Protein AF-A0A1H9UM90-F1 (afdb_monomer_lite)

InterPro domains:
  IPR012349 FMN-binding split barrel [G3DSA:2.30.110.10] (1-60)

Secondary structure (DSSP, 8-state):
--HHHHHHHHS--EEEEEEE-TTS-EEEEEEEEEEETTEEEE-SSPPPTT-----EEE---

Radius of gyration: 12.67 Å; chains: 1; bounding box: 31×20×31 Å

pLDDT: mean 77.4, std 13.11, range [46.31, 90.81]

Sequence (61 aa):
MNAELREVLDGTPIAHLATLLPDGAPHSVPLWIGTHGDHIKYIGAPYGRDEERVVALIAVA

Foldseek 3Di:
DDPVVQVVQQVFDKWWWWWAFPVRDIDIDIFTWHDDPPDIDTDDDDDDPVGDTDTDTDDDD

Organism: NCBI:txid65499

Structure (mmCIF, N/CA/C/O backbone):
data_AF-A0A1H9UM90-F1
#
_entry.id   AF-A0A1H9UM90-F1
#
loop_
_atom_site.group_PDB
_atom_site.id
_atom_site.type_symbol
_atom_site.label_atom_id
_atom_site.label_alt_id
_atom_site.label_comp_id
_atom_site.label_asym_id
_atom_site.label_entity_id
_atom_site.label_seq_id
_atom_site.pdbx_PDB_ins_code
_atom_site.Cartn_x
_atom_site.Cartn_y
_atom_site.Cartn_z
_atom_site.occupancy
_atom_site.B_iso_or_equiv
_atom_site.auth_seq_id
_atom_site.auth_comp_id
_atom_site.auth_asym_id
_atom_site.auth_atom_id
_atom_site.pdbx_PDB_model_num
ATOM 1 N N . MET A 1 1 ? -14.545 -6.691 3.490 1.00 76.69 1 MET A N 1
ATOM 2 C CA . MET A 1 1 ? -13.714 -6.146 4.591 1.00 76.69 1 MET A CA 1
ATOM 3 C C . MET A 1 1 ? -14.425 -6.406 5.914 1.00 76.69 1 MET A C 1
ATOM 5 O O . MET A 1 1 ?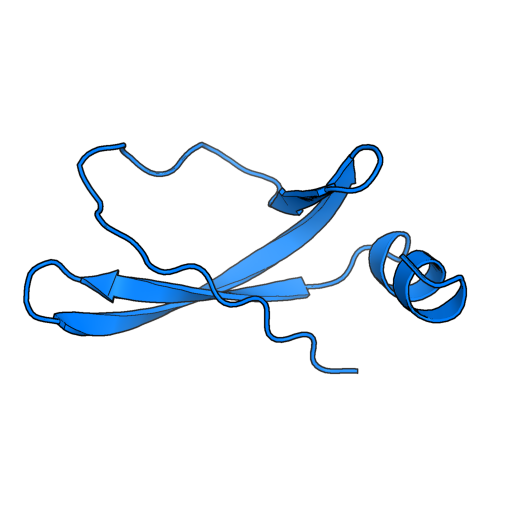 -15.640 -6.252 5.916 1.00 76.69 1 MET A O 1
ATOM 9 N N . ASN A 1 2 ? -13.750 -6.795 7.004 1.00 89.94 2 ASN A N 1
ATOM 10 C CA . ASN A 1 2 ? -14.392 -6.760 8.331 1.00 89.94 2 ASN A CA 1
ATOM 11 C C . ASN A 1 2 ? -14.383 -5.318 8.893 1.00 89.94 2 ASN A C 1
ATOM 13 O O . ASN A 1 2 ? -13.733 -4.438 8.324 1.00 89.94 2 ASN A O 1
ATOM 17 N N . ALA A 1 3 ? -15.131 -5.073 9.973 1.0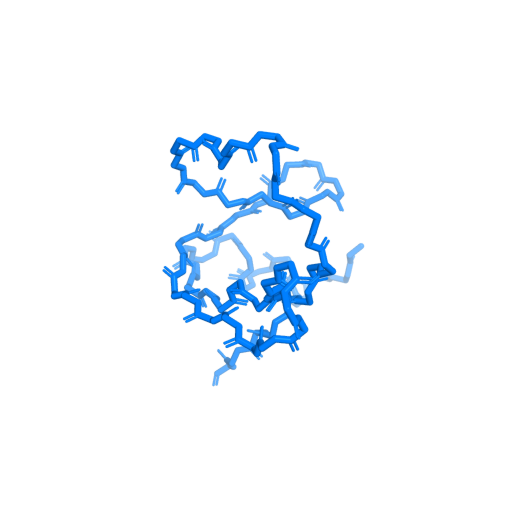0 90.81 3 ALA A N 1
ATOM 18 C CA . ALA A 1 3 ? -15.293 -3.733 10.542 1.00 90.81 3 ALA A CA 1
ATOM 19 C C . ALA A 1 3 ? -13.990 -3.169 11.133 1.00 90.81 3 ALA A C 1
ATOM 21 O O . ALA A 1 3 ? -13.653 -2.024 10.856 1.00 90.81 3 ALA A O 1
ATOM 22 N N . GLU A 1 4 ? -13.228 -3.988 11.863 1.00 89.69 4 GLU A N 1
ATOM 23 C CA . GLU A 1 4 ? -11.960 -3.570 12.479 1.00 89.69 4 GLU A CA 1
ATOM 24 C C . GLU A 1 4 ? -10.943 -3.097 11.435 1.00 89.69 4 GLU A C 1
ATOM 26 O O . GLU A 1 4 ? -10.349 -2.030 11.560 1.00 89.69 4 GLU A O 1
ATOM 31 N N . LEU A 1 5 ? -10.774 -3.852 10.346 1.00 86.12 5 LEU A N 1
ATOM 32 C CA . LEU A 1 5 ? -9.826 -3.477 9.302 1.00 86.12 5 LEU A CA 1
ATOM 33 C C . LEU A 1 5 ? -10.299 -2.242 8.528 1.00 86.12 5 LEU A C 1
ATOM 35 O O . LEU A 1 5 ? -9.484 -1.477 8.021 1.00 86.12 5 LEU A O 1
ATOM 39 N N . ARG A 1 6 ? -11.615 -2.022 8.451 1.00 89.19 6 ARG A N 1
ATOM 40 C CA . ARG A 1 6 ? -12.168 -0.805 7.858 1.00 89.19 6 ARG A CA 1
ATOM 41 C C . ARG A 1 6 ? -11.870 0.428 8.709 1.00 89.19 6 ARG A C 1
ATOM 43 O O . ARG A 1 6 ? -11.453 1.436 8.152 1.00 89.19 6 ARG A O 1
ATOM 50 N N . GLU A 1 7 ? -12.012 0.324 10.026 1.00 89.88 7 GLU A N 1
ATOM 51 C CA . GLU A 1 7 ? -11.684 1.407 10.957 1.00 89.88 7 GLU A CA 1
ATOM 52 C C . GLU A 1 7 ? -10.221 1.853 10.815 1.00 89.88 7 GLU A C 1
ATOM 54 O O . GLU A 1 7 ? -9.948 3.043 10.669 1.00 89.88 7 GLU A O 1
ATOM 59 N N . VAL A 1 8 ? -9.285 0.900 10.738 1.00 87.69 8 VAL A N 1
ATOM 60 C CA . VAL A 1 8 ? -7.860 1.196 10.506 1.00 87.69 8 VAL A CA 1
ATOM 61 C C . VAL A 1 8 ? -7.640 1.905 9.166 1.00 87.69 8 VAL A C 1
ATOM 63 O O . VAL A 1 8 ? -6.899 2.885 9.094 1.00 87.69 8 VAL A O 1
ATOM 66 N N . LEU A 1 9 ? -8.278 1.428 8.093 1.00 87.12 9 LEU A N 1
ATOM 67 C CA . LEU A 1 9 ? -8.086 1.980 6.749 1.00 87.12 9 LEU A CA 1
ATOM 68 C C . LEU A 1 9 ? -8.701 3.372 6.552 1.00 87.12 9 LEU A C 1
ATOM 70 O O . LEU A 1 9 ? -8.231 4.118 5.691 1.00 87.12 9 LEU A O 1
ATOM 74 N N . ASP A 1 10 ? -9.709 3.732 7.344 1.00 87.06 10 ASP A N 1
ATOM 75 C CA . ASP A 1 10 ? -10.327 5.061 7.325 1.00 87.06 10 ASP A CA 1
ATOM 76 C C . ASP A 1 10 ? -9.551 6.074 8.212 1.00 87.06 10 ASP A C 1
ATOM 78 O O . ASP A 1 10 ? -9.744 7.284 8.092 1.00 87.06 10 ASP A O 1
ATOM 82 N N . GLY A 1 11 ? -8.600 5.610 9.038 1.00 85.31 11 GLY A N 1
ATOM 83 C CA . GLY A 1 11 ? -7.772 6.407 9.960 1.00 85.31 11 GLY A CA 1
ATOM 84 C C . GLY A 1 11 ? -6.540 7.102 9.358 1.00 85.31 11 GLY A C 1
ATOM 85 O O . GLY A 1 11 ? -5.674 7.551 10.102 1.00 85.31 11 GLY A O 1
ATOM 86 N N . THR A 1 12 ? -6.445 7.216 8.029 1.00 83.69 12 THR A N 1
ATOM 87 C CA . THR A 1 12 ? -5.255 7.719 7.301 1.00 83.69 12 THR A CA 1
ATOM 88 C C . THR A 1 12 ? -3.985 6.901 7.592 1.00 83.69 12 THR A C 1
ATOM 90 O O . THR A 1 12 ? -3.029 7.420 8.161 1.00 83.69 12 THR A O 1
ATOM 93 N N . PRO A 1 13 ? -3.935 5.607 7.240 1.00 85.25 13 PRO A N 1
ATOM 94 C CA . PRO A 1 13 ? -2.751 4.791 7.490 1.00 85.25 13 PRO A CA 1
ATOM 95 C C . PRO A 1 13 ? -1.656 4.963 6.424 1.00 85.25 13 PRO A C 1
ATOM 97 O O . PRO A 1 13 ? -1.905 5.310 5.263 1.00 85.25 13 PRO A O 1
ATOM 100 N N . ILE A 1 14 ? -0.430 4.621 6.824 1.00 84.06 14 ILE A N 1
ATOM 101 C CA . ILE A 1 14 ? 0.708 4.390 5.928 1.00 84.06 14 ILE A CA 1
ATOM 102 C C . ILE A 1 14 ? 0.892 2.879 5.773 1.00 84.06 14 ILE A C 1
ATOM 104 O O . ILE A 1 14 ? 0.815 2.138 6.752 1.00 84.06 14 ILE A O 1
ATOM 108 N N . ALA A 1 15 ? 1.186 2.418 4.560 1.00 84.06 15 ALA A N 1
ATOM 109 C CA . ALA A 1 15 ? 1.590 1.039 4.303 1.00 84.06 15 ALA A CA 1
ATOM 110 C C . ALA A 1 15 ? 2.766 0.967 3.326 1.00 84.06 15 ALA A C 1
ATOM 112 O O . ALA A 1 15 ? 3.051 1.923 2.606 1.00 84.06 15 ALA A O 1
ATOM 113 N N . HIS A 1 16 ? 3.443 -0.180 3.289 1.00 81.50 16 HIS A N 1
ATOM 114 C CA . HIS A 1 16 ? 4.500 -0.430 2.312 1.00 81.50 16 HIS A CA 1
ATOM 115 C C . HIS A 1 16 ? 3.924 -1.063 1.046 1.00 81.50 16 HIS A C 1
ATOM 117 O O . HIS A 1 16 ? 3.265 -2.102 1.109 1.00 81.50 16 HIS A O 1
ATOM 123 N N . LEU A 1 17 ? 4.210 -0.450 -0.101 1.00 81.69 17 LEU A N 1
ATOM 124 C CA . LEU A 1 17 ? 4.026 -1.051 -1.413 1.00 81.69 17 LEU A CA 1
ATOM 125 C C . LEU A 1 17 ? 5.296 -1.826 -1.760 1.00 81.69 17 LEU A C 1
ATOM 127 O O . LEU A 1 17 ? 6.305 -1.233 -2.140 1.00 81.69 17 LEU A O 1
ATOM 131 N N . ALA A 1 18 ? 5.237 -3.146 -1.606 1.00 84.12 18 ALA A N 1
ATOM 132 C CA . ALA A 1 18 ? 6.299 -4.049 -2.025 1.00 84.12 18 ALA A CA 1
ATOM 133 C C . ALA A 1 18 ? 6.030 -4.545 -3.445 1.00 84.12 18 ALA A C 1
ATOM 135 O O . ALA A 1 18 ? 4.900 -4.903 -3.771 1.00 84.12 18 ALA A O 1
ATOM 136 N N . THR A 1 19 ? 7.069 -4.544 -4.274 1.00 79.75 19 THR A N 1
ATOM 137 C CA 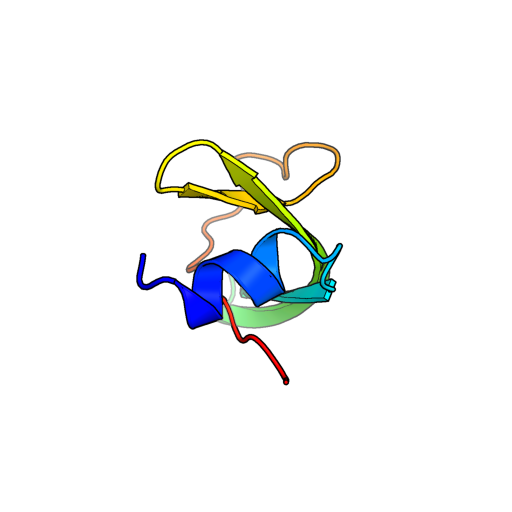. THR A 1 19 ? 7.031 -4.896 -5.692 1.00 79.75 19 THR A CA 1
ATOM 138 C C . THR A 1 19 ? 8.344 -5.568 -6.110 1.00 79.75 19 THR A C 1
ATOM 140 O O . THR A 1 19 ? 9.332 -5.494 -5.377 1.00 79.75 19 THR A O 1
ATOM 143 N N . LEU A 1 20 ? 8.370 -6.222 -7.274 1.00 82.25 20 LEU A N 1
ATOM 144 C CA . LEU A 1 20 ? 9.601 -6.750 -7.872 1.00 82.25 20 LEU A CA 1
ATOM 145 C C . LEU A 1 20 ? 10.034 -5.858 -9.036 1.00 82.25 20 LEU A C 1
ATOM 147 O O . LEU A 1 20 ? 9.207 -5.492 -9.869 1.00 82.25 20 LEU A O 1
ATOM 151 N N . LEU A 1 21 ? 11.318 -5.513 -9.101 1.00 82.75 21 LEU A N 1
ATOM 152 C CA . LEU A 1 21 ? 11.923 -4.890 -10.279 1.00 82.75 21 LEU A CA 1
ATOM 153 C C . LEU A 1 21 ? 12.002 -5.899 -11.444 1.00 82.75 21 LEU A C 1
ATOM 155 O O . LEU A 1 21 ? 11.850 -7.098 -11.212 1.00 82.75 21 LEU A O 1
ATOM 159 N N . PRO A 1 22 ? 12.233 -5.460 -12.700 1.00 83.25 22 PRO A N 1
ATOM 160 C CA . PRO A 1 22 ? 12.314 -6.380 -13.843 1.00 83.25 22 PRO A CA 1
ATOM 161 C C . PRO A 1 22 ? 13.410 -7.453 -13.716 1.00 83.25 22 PRO A C 1
ATOM 163 O O . PRO A 1 22 ? 13.320 -8.504 -14.339 1.00 83.25 22 PRO A O 1
ATOM 166 N N . ASP A 1 23 ? 14.437 -7.201 -12.903 1.00 86.94 23 ASP A N 1
ATOM 167 C CA . ASP A 1 23 ? 15.504 -8.151 -12.562 1.00 86.94 23 ASP A CA 1
ATOM 168 C C . ASP A 1 23 ? 15.154 -9.074 -11.374 1.00 86.94 23 ASP A C 1
ATOM 170 O O . ASP A 1 23 ? 15.961 -9.912 -10.974 1.00 86.94 23 ASP A O 1
ATOM 174 N N . GLY A 1 24 ? 13.954 -8.933 -10.806 1.00 85.12 24 GLY A N 1
ATOM 175 C CA . GLY A 1 24 ? 13.474 -9.683 -9.650 1.00 85.12 24 GLY A CA 1
ATOM 176 C C . GLY A 1 24 ? 13.920 -9.131 -8.294 1.00 85.12 24 GLY A C 1
ATOM 177 O O . GLY A 1 24 ? 13.565 -9.717 -7.270 1.00 85.12 24 GLY A O 1
ATOM 178 N N . ALA A 1 25 ? 14.668 -8.025 -8.237 1.00 86.69 25 ALA A N 1
ATOM 179 C CA . ALA A 1 25 ? 15.061 -7.425 -6.966 1.00 86.69 25 ALA A CA 1
ATOM 180 C C . ALA A 1 25 ? 13.839 -6.865 -6.205 1.00 86.69 25 ALA A C 1
ATOM 182 O O . ALA A 1 25 ? 12.919 -6.316 -6.825 1.00 86.69 25 ALA A O 1
ATOM 183 N N . PRO A 1 26 ? 13.804 -6.964 -4.861 1.00 87.56 26 PRO A N 1
ATOM 184 C CA . PRO A 1 26 ? 12.721 -6.392 -4.073 1.00 87.56 26 PRO A CA 1
ATOM 185 C C . PRO A 1 26 ? 12.793 -4.861 -4.072 1.00 87.56 26 PRO A C 1
ATOM 187 O O . PRO A 1 26 ? 13.851 -4.273 -3.849 1.00 87.56 26 PRO A O 1
ATOM 190 N N . HIS A 1 27 ? 11.646 -4.212 -4.245 1.00 81.88 27 HIS A N 1
ATOM 191 C CA . HIS A 1 27 ? 11.491 -2.765 -4.135 1.00 81.88 27 HIS A CA 1
ATOM 192 C C . HIS A 1 27 ? 10.292 -2.442 -3.240 1.00 81.88 27 HIS A C 1
ATOM 194 O O . HIS A 1 27 ? 9.172 -2.861 -3.531 1.00 81.88 27 HIS A O 1
ATOM 200 N N . SER A 1 28 ? 10.533 -1.725 -2.139 1.00 84.25 28 SER A N 1
ATOM 201 C CA . SER A 1 28 ? 9.529 -1.407 -1.119 1.00 84.25 28 SER A CA 1
ATOM 202 C C . SER A 1 28 ? 9.549 0.081 -0.794 1.00 84.25 28 SER A C 1
ATOM 204 O O . SER A 1 28 ? 10.607 0.628 -0.485 1.00 84.25 28 SER A O 1
ATOM 206 N N . VAL A 1 29 ? 8.386 0.730 -0.859 1.00 82.44 29 VAL A N 1
ATOM 207 C CA . VAL A 1 29 ? 8.234 2.168 -0.584 1.00 82.44 29 VAL A CA 1
ATOM 208 C C . VAL A 1 29 ? 7.021 2.432 0.316 1.00 82.44 29 VAL A C 1
ATOM 210 O O . VAL A 1 29 ? 5.989 1.780 0.140 1.00 82.44 29 VAL A O 1
ATOM 213 N N . PRO A 1 30 ? 7.104 3.366 1.280 1.00 85.56 30 PRO A N 1
ATOM 214 C CA . PRO A 1 30 ? 5.958 3.750 2.098 1.00 85.56 30 PRO A CA 1
ATOM 215 C C . PRO A 1 30 ? 4.999 4.654 1.310 1.00 85.56 30 PRO A C 1
ATOM 217 O O . PRO A 1 30 ? 5.437 5.586 0.636 1.00 85.56 30 PRO A O 1
ATOM 220 N N . LEU A 1 31 ? 3.691 4.411 1.424 1.00 83.62 31 LEU A N 1
ATOM 221 C CA . LEU A 1 31 ? 2.624 5.192 0.793 1.00 83.62 31 LEU A CA 1
ATOM 222 C C . LEU A 1 31 ? 1.472 5.443 1.767 1.00 83.62 31 LEU A C 1
ATOM 224 O O . LEU A 1 31 ? 1.149 4.594 2.598 1.00 83.62 31 LEU A O 1
ATOM 228 N N . TRP A 1 32 ? 0.791 6.573 1.591 1.00 88.06 32 TRP A N 1
ATOM 229 C CA . TRP A 1 32 ? -0.537 6.771 2.166 1.00 88.06 32 TRP A CA 1
ATOM 230 C C . TRP A 1 32 ? -1.558 5.915 1.422 1.00 88.06 32 TRP A C 1
ATOM 232 O O . TRP A 1 32 ? -1.572 5.897 0.184 1.00 88.06 32 TRP A O 1
ATOM 242 N N . ILE A 1 33 ? -2.429 5.240 2.169 1.00 86.62 33 ILE A N 1
ATOM 243 C CA . ILE A 1 33 ? -3.511 4.426 1.610 1.00 86.62 33 ILE A CA 1
ATOM 244 C C . ILE A 1 33 ? -4.871 4.841 2.181 1.00 86.62 33 ILE A C 1
ATOM 246 O O . ILE A 1 33 ? -4.961 5.511 3.205 1.00 86.62 33 ILE A O 1
ATOM 250 N N . GLY A 1 34 ? -5.933 4.403 1.518 1.00 87.31 34 GLY A N 1
ATOM 251 C CA . GLY A 1 34 ? -7.309 4.521 1.984 1.00 87.31 34 GLY A CA 1
ATOM 252 C C . GLY A 1 34 ? -8.220 3.516 1.286 1.00 87.31 34 GLY A C 1
ATOM 253 O O . GLY A 1 34 ? -7.760 2.642 0.542 1.00 87.31 34 GLY A O 1
ATOM 254 N N . THR A 1 35 ? -9.527 3.642 1.502 1.00 88.56 35 THR A N 1
ATOM 255 C CA . THR A 1 35 ? -10.532 2.757 0.903 1.00 88.56 35 THR A CA 1
ATOM 256 C C . THR A 1 35 ? -11.269 3.409 -0.270 1.00 88.56 35 THR A C 1
ATOM 258 O O . THR A 1 35 ? -11.513 4.613 -0.303 1.00 88.56 35 THR A O 1
ATOM 261 N N . HIS A 1 36 ? -11.660 2.599 -1.253 1.00 87.50 36 HIS A N 1
ATOM 262 C CA . HIS A 1 36 ? -12.597 2.965 -2.315 1.00 87.50 36 HIS A CA 1
ATOM 263 C C . HIS A 1 36 ? -13.545 1.790 -2.565 1.00 87.50 36 HIS A C 1
ATOM 265 O O . HIS A 1 36 ? -13.178 0.815 -3.227 1.00 87.50 36 HIS A O 1
ATOM 271 N N . GLY A 1 37 ? -14.749 1.861 -1.990 1.00 87.94 37 GLY A N 1
ATOM 272 C CA . GLY A 1 37 ? -15.641 0.705 -1.898 1.00 87.94 37 GLY A CA 1
ATOM 273 C C . GLY A 1 37 ? -14.958 -0.435 -1.138 1.00 87.94 37 GLY A C 1
ATOM 274 O O . GLY A 1 37 ? -14.443 -0.226 -0.034 1.00 87.94 37 GLY A O 1
ATOM 275 N N . ASP A 1 38 ? -14.898 -1.607 -1.769 1.00 87.62 38 ASP A N 1
ATOM 276 C CA . ASP A 1 38 ? -14.224 -2.804 -1.250 1.00 87.62 38 ASP A CA 1
ATOM 277 C C . ASP A 1 38 ? -12.728 -2.884 -1.604 1.00 87.62 38 ASP A C 1
ATOM 279 O O . ASP A 1 38 ? -12.063 -3.869 -1.281 1.00 87.62 38 ASP A O 1
ATOM 283 N N . HIS A 1 39 ? -12.174 -1.856 -2.256 1.00 84.81 39 HIS A N 1
ATOM 284 C CA . HIS A 1 39 ? -10.766 -1.810 -2.647 1.00 84.81 39 HIS A CA 1
ATOM 285 C C . HIS A 1 39 ? -9.930 -0.929 -1.721 1.00 84.81 39 HIS A C 1
ATOM 287 O O . HIS A 1 39 ? -10.406 0.071 -1.184 1.00 84.81 39 HIS A O 1
ATOM 293 N N . ILE A 1 40 ? -8.642 -1.257 -1.629 1.00 85.62 40 ILE A N 1
ATOM 294 C CA . ILE A 1 40 ? -7.617 -0.387 -1.052 1.00 85.62 40 ILE A CA 1
ATOM 295 C C . ILE A 1 40 ? -6.969 0.398 -2.191 1.00 85.62 40 ILE A C 1
ATOM 297 O O . ILE A 1 40 ? -6.683 -0.148 -3.262 1.00 85.62 40 ILE A O 1
ATOM 301 N N . LYS A 1 41 ? -6.773 1.695 -1.980 1.00 85.50 41 LYS A N 1
ATOM 302 C CA . LYS A 1 41 ? -6.134 2.612 -2.925 1.00 85.50 41 LYS A CA 1
ATOM 303 C C . LYS A 1 41 ? -4.962 3.288 -2.237 1.00 85.50 41 LYS A C 1
ATOM 305 O O . LYS A 1 41 ? -5.070 3.650 -1.073 1.00 85.50 41 LYS A O 1
ATOM 310 N N . TYR A 1 42 ? -3.871 3.487 -2.966 1.00 83.81 42 TYR A N 1
ATOM 311 C CA . TYR A 1 42 ? -2.829 4.418 -2.550 1.00 83.81 42 TYR A CA 1
ATOM 312 C C . TYR A 1 42 ? -3.156 5.821 -3.074 1.00 83.81 42 TYR A C 1
ATOM 314 O O . TYR A 1 42 ? -3.859 5.973 -4.078 1.00 83.81 42 TYR A O 1
ATOM 322 N N . ILE A 1 43 ? -2.656 6.842 -2.389 1.00 79.31 43 ILE A N 1
ATOM 323 C CA . ILE A 1 43 ? -2.867 8.250 -2.736 1.00 79.31 43 ILE A CA 1
ATOM 324 C C . ILE A 1 43 ? -1.594 8.776 -3.405 1.00 79.31 43 ILE A C 1
ATOM 326 O O . ILE A 1 43 ? -0.516 8.712 -2.820 1.00 79.31 43 ILE A O 1
ATOM 330 N N . GLY A 1 44 ? -1.704 9.294 -4.631 1.00 75.31 44 GLY A N 1
ATOM 331 C CA . GLY A 1 44 ? -0.569 9.839 -5.383 1.00 75.31 44 GLY A CA 1
ATOM 332 C C . GLY A 1 44 ? -0.692 9.638 -6.893 1.00 75.31 44 GLY A C 1
ATOM 333 O O . GLY A 1 44 ? -1.735 9.217 -7.396 1.00 75.31 44 GLY A O 1
ATOM 334 N N . ALA A 1 45 ? 0.378 9.955 -7.625 1.00 70.06 45 ALA A N 1
ATOM 335 C CA . ALA A 1 45 ? 0.437 9.718 -9.063 1.00 70.06 45 ALA A CA 1
ATOM 336 C C . ALA A 1 45 ? 0.494 8.206 -9.373 1.00 70.06 45 ALA A C 1
ATOM 338 O O . ALA A 1 45 ? 1.094 7.446 -8.609 1.00 70.06 45 ALA A O 1
ATOM 339 N N . PRO A 1 46 ? -0.102 7.747 -10.488 1.00 65.56 46 PRO A N 1
ATOM 340 C CA . PRO A 1 46 ? 0.089 6.382 -10.959 1.00 65.56 46 PRO A CA 1
ATOM 341 C C . PRO A 1 46 ? 1.572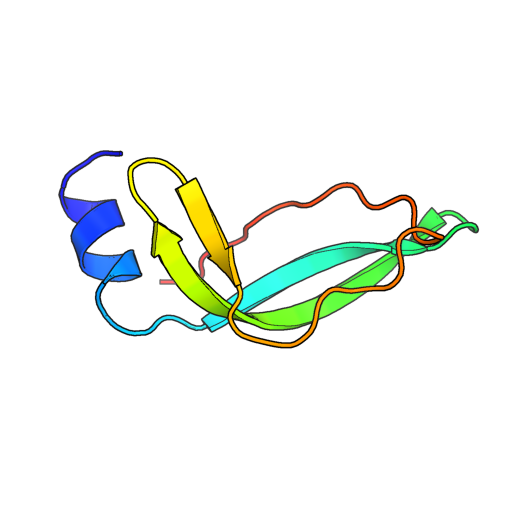 6.089 -11.205 1.00 65.56 46 PRO A C 1
ATOM 343 O O . PRO A 1 46 ? 2.270 6.921 -11.785 1.00 65.56 46 PRO A O 1
ATOM 346 N N . TYR A 1 47 ? 2.032 4.896 -10.825 1.00 66.56 47 TYR A N 1
ATOM 347 C CA . TYR A 1 47 ? 3.301 4.382 -11.338 1.00 66.56 47 TYR A CA 1
ATOM 348 C C . TYR A 1 47 ? 3.174 4.122 -12.847 1.00 66.56 47 TYR A C 1
ATOM 350 O O . TYR A 1 47 ? 2.079 3.843 -13.352 1.00 66.56 47 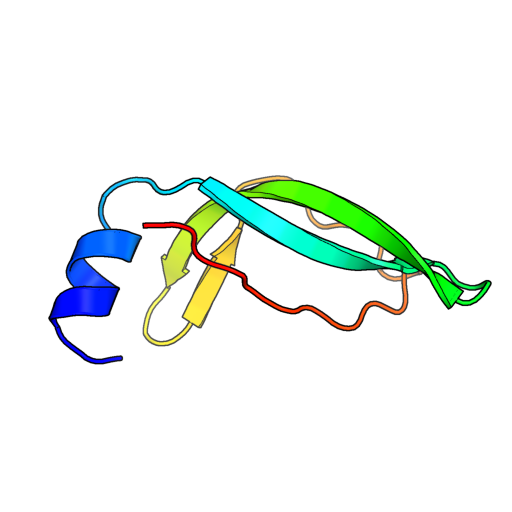TYR A O 1
ATOM 358 N N . GLY A 1 48 ? 4.286 4.244 -13.575 1.00 62.19 48 GLY A N 1
ATOM 359 C CA . GLY A 1 48 ? 4.331 3.917 -14.999 1.00 62.19 48 GLY A CA 1
ATOM 360 C C . GLY A 1 48 ? 3.931 2.457 -15.234 1.00 62.19 48 GLY A C 1
ATOM 361 O O . GLY A 1 48 ? 4.267 1.580 -14.445 1.00 62.19 48 GLY A O 1
ATOM 362 N N . ARG A 1 49 ? 3.192 2.187 -16.317 1.00 57.25 49 ARG A N 1
ATOM 363 C CA . ARG A 1 49 ? 2.696 0.834 -16.644 1.00 57.25 49 ARG A CA 1
ATOM 364 C C . ARG A 1 49 ? 3.785 -0.137 -17.108 1.00 57.25 49 ARG A C 1
ATOM 366 O O . ARG A 1 49 ? 3.505 -1.325 -17.208 1.00 57.25 49 ARG A O 1
ATOM 373 N N . ASP A 1 50 ? 4.994 0.357 -17.352 1.00 61.72 50 ASP A N 1
ATOM 374 C CA . ASP A 1 50 ? 6.157 -0.443 -17.758 1.00 61.72 50 ASP A CA 1
ATOM 375 C C . ASP A 1 50 ? 6.753 -1.249 -16.582 1.00 61.72 50 ASP A C 1
ATOM 377 O O . ASP A 1 50 ? 7.758 -1.944 -16.717 1.00 61.72 50 ASP A O 1
ATOM 381 N N . GLU A 1 51 ? 6.132 -1.154 -15.406 1.00 59.50 51 GLU A N 1
ATOM 382 C CA . GLU A 1 51 ? 6.543 -1.807 -14.175 1.00 59.50 51 GLU A CA 1
ATOM 383 C C . GLU A 1 51 ? 5.674 -3.050 -13.881 1.00 59.50 51 GLU A C 1
ATOM 385 O O . GLU A 1 51 ? 4.572 -2.937 -13.344 1.00 59.50 51 GLU A O 1
ATOM 390 N N . GLU A 1 52 ? 6.163 -4.260 -14.187 1.00 50.72 52 GLU A N 1
ATOM 391 C CA . GLU A 1 52 ? 5.536 -5.514 -13.723 1.00 50.72 52 GLU A CA 1
ATOM 392 C C . GLU A 1 52 ? 5.725 -5.680 -12.211 1.00 50.72 52 GLU A C 1
ATOM 394 O O . GLU A 1 52 ? 6.830 -5.968 -11.749 1.00 50.72 52 GLU A O 1
ATOM 399 N N . ARG A 1 53 ? 4.664 -5.482 -11.414 1.00 59.03 53 ARG A N 1
ATOM 400 C CA . ARG A 1 53 ? 4.729 -5.530 -9.943 1.00 59.03 53 ARG A CA 1
ATOM 401 C C . ARG A 1 53 ? 3.728 -6.527 -9.350 1.00 59.03 53 ARG A C 1
ATOM 403 O O . ARG A 1 53 ? 2.529 -6.433 -9.600 1.00 59.03 53 ARG A O 1
ATOM 410 N N . VAL A 1 54 ? 4.199 -7.418 -8.473 1.00 50.91 54 VAL A N 1
ATOM 411 C CA . VAL A 1 54 ? 3.341 -8.121 -7.500 1.00 50.91 54 VAL A CA 1
ATOM 412 C C . VAL A 1 54 ? 3.140 -7.188 -6.312 1.00 50.91 54 VAL A C 1
ATOM 414 O O . VAL A 1 54 ? 4.118 -6.844 -5.663 1.00 50.91 54 VAL A O 1
ATOM 417 N N . VAL A 1 55 ? 1.902 -6.769 -6.039 1.00 54.44 55 VAL A N 1
ATOM 418 C CA . VAL A 1 55 ? 1.577 -5.866 -4.923 1.00 54.44 55 VAL A CA 1
ATOM 419 C C . VAL A 1 55 ? 1.139 -6.679 -3.711 1.00 54.44 55 VAL A C 1
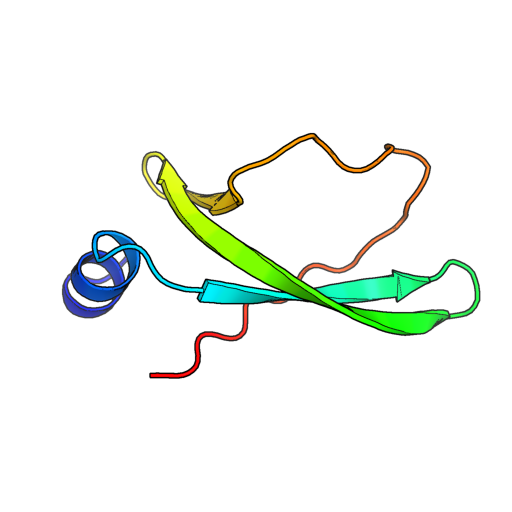ATOM 421 O O . VAL A 1 55 ? 0.086 -7.316 -3.739 1.00 54.44 55 VAL A O 1
ATOM 424 N N . ALA A 1 56 ? 1.916 -6.621 -2.632 1.00 55.84 56 ALA A N 1
ATOM 425 C CA . ALA A 1 56 ? 1.487 -7.078 -1.314 1.00 55.84 56 ALA A CA 1
ATOM 426 C C . ALA A 1 56 ? 1.281 -5.864 -0.404 1.00 55.84 56 ALA A C 1
ATOM 428 O O . ALA A 1 56 ? 2.163 -5.015 -0.292 1.00 55.84 56 ALA A O 1
ATOM 429 N N . LEU A 1 57 ? 0.118 -5.787 0.243 1.00 56.97 57 LEU A N 1
ATOM 430 C CA . LEU A 1 57 ? -0.134 -4.809 1.293 1.00 56.97 57 LEU A CA 1
ATOM 431 C C . LEU A 1 57 ? 0.254 -5.420 2.639 1.00 56.97 57 LEU A C 1
ATOM 433 O O . LEU A 1 57 ? -0.371 -6.384 3.077 1.00 56.97 57 LEU A O 1
ATOM 437 N N . ILE A 1 58 ? 1.254 -4.841 3.302 1.00 58.91 58 ILE A N 1
ATOM 438 C CA . ILE A 1 58 ? 1.594 -5.174 4.689 1.00 58.91 58 ILE A CA 1
ATOM 439 C C . ILE A 1 58 ? 1.164 -3.991 5.553 1.00 58.91 58 ILE A C 1
ATOM 441 O O . ILE A 1 58 ? 1.790 -2.930 5.519 1.00 58.91 58 ILE A O 1
ATOM 445 N N . ALA A 1 59 ? 0.070 -4.166 6.292 1.00 51.50 59 ALA A N 1
ATOM 446 C CA . ALA A 1 59 ? -0.317 -3.238 7.345 1.00 51.50 59 ALA A CA 1
ATOM 447 C C . ALA A 1 59 ? 0.507 -3.556 8.599 1.00 51.50 59 ALA A C 1
ATOM 449 O O . ALA A 1 59 ? 0.567 -4.711 9.022 1.00 51.50 59 ALA A O 1
ATOM 450 N N . VAL A 1 60 ? 1.150 -2.543 9.177 1.00 46.31 60 VAL A N 1
ATOM 451 C CA . VAL A 1 60 ? 1.755 -2.632 10.509 1.00 46.31 60 VAL A CA 1
ATOM 452 C C . VAL A 1 60 ? 0.830 -1.855 11.437 1.00 46.31 60 VAL A C 1
ATOM 454 O O . VAL A 1 60 ? 0.588 -0.675 11.187 1.00 46.31 60 VAL A O 1
ATOM 457 N N . ALA A 1 61 ? 0.246 -2.558 12.409 1.00 50.28 61 ALA A N 1
ATOM 458 C CA . ALA A 1 61 ? -0.638 -1.992 13.426 1.00 50.28 61 ALA A CA 1
ATOM 459 C C . ALA A 1 61 ? 0.160 -1.290 14.531 1.00 50.28 61 ALA A C 1
ATOM 461 O O . ALA A 1 61 ? 1.278 -1.772 14.835 1.00 50.28 61 ALA A O 1
#